Protein AF-A0A3B9AKA8-F1 (afdb_monomer)

Radius of gyration: 24.45 Å; Cα contacts (8 Å, |Δi|>4): 154; chains: 1; bounding box: 54×60×51 Å

Solvent-accessible surface area (backbone atoms only — not comparable to full-atom values): 7231 Å² total; per-residue (Å²): 110,71,69,60,54,52,51,53,52,52,54,57,54,59,64,66,71,74,66,83,79,80,76,74,85,72,77,82,81,56,77,81,67,72,76,80,58,55,98,85,61,75,69,54,50,58,76,38,75,48,79,45,75,40,77,48,79,49,78,45,50,83,53,64,62,84,94,44,72,48,60,65,31,68,76,68,73,65,51,52,35,37,42,35,42,37,40,28,41,36,41,33,39,16,81,32,81,87,43,71,52,72,53,72,51,80,46,76,48,77,50,66,54,62,102,114

Sequence (116 aa):
MKKIFTLLTIASVLTLISFNLSAQGCVAIRPMGGCSGNAGSAILNKGQFQLGANYRYFQSFRHFKSDSEQKERLEKHTEVINDAHSLDLGITYAISQRLNVSANLPLIYYDRSSLY

Mean predicted aligned error: 12.58 Å

Secondary structure (DSSP, 8-state):
-HHHHHHHHHHHHHHHHT------------TT------TT-S-PPTT-EEEEEEEEEEEE---EETTEE-HHHHHTT----EEEEEEEEEEEEEEETTEEEEEEEEEEEEEE----

Foldseek 3Di:
DVVVVVVVVVVVVVVVVPDDPPPPPPPPPPLPPPPCDPVPRVWDAAFDKDKDKDKDKDKDFWDDDVPDTPVVCVVVVNTKIKIKIKMKIKMKHHNHRPDIDMDIDIDMDIDIDHPD

pLDDT: mean 78.17, std 14.45, range [40.44, 92.0]

Structure (mmCIF, N/CA/C/O backbone):
data_AF-A0A3B9AKA8-F1
#
_entry.id   AF-A0A3B9AKA8-F1
#
loop_
_atom_site.group_PDB
_atom_site.id
_atom_site.type_symbol
_atom_site.label_atom_id
_atom_site.label_alt_id
_atom_site.label_comp_id
_atom_site.label_asym_id
_atom_site.label_entity_id
_atom_site.label_seq_id
_atom_site.pdbx_PDB_ins_code
_atom_site.Cartn_x
_atom_site.Cartn_y
_atom_site.Cartn_z
_atom_site.occupancy
_atom_site.B_iso_or_equiv
_atom_site.auth_seq_id
_atom_site.auth_comp_id
_atom_site.auth_asym_id
_atom_site.auth_atom_id
_atom_site.pdbx_PDB_model_num
ATOM 1 N N . MET A 1 1 ? 30.168 44.142 15.836 1.00 61.41 1 MET A N 1
ATOM 2 C CA . MET A 1 1 ? 29.020 43.241 16.105 1.00 61.41 1 MET A CA 1
ATOM 3 C C . MET A 1 1 ? 28.241 42.867 14.841 1.00 61.41 1 MET A C 1
ATOM 5 O O . MET A 1 1 ? 28.189 41.685 14.541 1.00 61.41 1 MET A O 1
ATOM 9 N N . LYS A 1 2 ? 27.735 43.817 14.033 1.00 71.19 2 LYS A N 1
ATOM 10 C CA . LYS A 1 2 ? 26.982 43.508 12.790 1.00 71.19 2 LYS A CA 1
ATOM 11 C C . LYS A 1 2 ? 27.741 42.615 11.786 1.00 71.19 2 LYS A C 1
ATOM 13 O O . LYS A 1 2 ? 27.189 41.623 11.343 1.00 71.19 2 LYS A O 1
ATOM 18 N N . LYS A 1 3 ? 29.028 42.892 11.518 1.00 76.69 3 LYS A N 1
ATOM 19 C CA . LYS A 1 3 ? 29.865 42.099 10.584 1.00 76.69 3 LYS A CA 1
ATOM 20 C C . LYS A 1 3 ? 30.094 40.643 11.024 1.00 76.69 3 LYS A C 1
ATOM 22 O O . LYS A 1 3 ? 30.150 39.759 10.182 1.00 76.69 3 LYS A O 1
ATOM 27 N N . ILE A 1 4 ? 30.190 40.395 12.333 1.00 85.12 4 ILE A N 1
ATOM 28 C CA . ILE A 1 4 ? 30.321 39.039 12.899 1.00 85.12 4 ILE A CA 1
ATOM 29 C C . ILE A 1 4 ? 29.015 38.263 12.720 1.00 85.12 4 ILE A C 1
ATOM 31 O O . ILE A 1 4 ? 29.039 37.098 12.343 1.00 85.12 4 ILE A O 1
ATOM 35 N N . PHE A 1 5 ? 27.875 38.930 12.903 1.00 84.31 5 PHE A N 1
ATOM 36 C CA . PHE A 1 5 ? 26.562 38.332 12.666 1.00 84.31 5 PHE A CA 1
ATOM 37 C C . PHE A 1 5 ? 26.344 38.002 11.179 1.00 84.31 5 PHE A C 1
ATOM 39 O O . PHE A 1 5 ? 25.814 36.943 10.845 1.00 84.31 5 PHE A O 1
ATOM 46 N N . THR A 1 6 ? 26.818 38.867 10.276 1.00 86.56 6 THR A N 1
ATOM 47 C CA . THR A 1 6 ? 26.811 38.610 8.826 1.00 86.56 6 THR A CA 1
ATOM 48 C C . THR A 1 6 ? 27.712 37.427 8.450 1.00 86.56 6 THR A C 1
ATOM 50 O O . THR A 1 6 ? 27.325 36.590 7.646 1.00 86.56 6 THR A O 1
ATOM 53 N N . LEU A 1 7 ? 28.890 37.298 9.065 1.00 87.69 7 LEU A N 1
ATOM 54 C CA . LEU A 1 7 ? 29.783 36.156 8.829 1.00 87.69 7 LEU A CA 1
ATOM 55 C C . LEU A 1 7 ? 29.196 34.833 9.341 1.00 87.69 7 LEU A C 1
ATOM 57 O O . LEU A 1 7 ? 29.264 33.828 8.640 1.00 87.69 7 LEU A O 1
ATOM 61 N N . LEU A 1 8 ? 28.571 34.837 10.521 1.00 88.56 8 LEU A N 1
ATOM 62 C CA . LEU A 1 8 ? 27.918 33.651 11.090 1.00 88.56 8 LEU A CA 1
ATOM 63 C C . LEU A 1 8 ? 26.713 33.192 10.260 1.00 88.56 8 LEU A C 1
ATOM 65 O O . LEU A 1 8 ? 26.503 31.995 10.081 1.00 88.56 8 LEU A O 1
ATOM 69 N N . THR A 1 9 ? 25.940 34.134 9.721 1.00 86.12 9 THR A N 1
ATOM 70 C CA . THR A 1 9 ? 24.804 33.813 8.844 1.00 86.12 9 THR A CA 1
ATOM 71 C C . THR A 1 9 ? 25.265 33.244 7.506 1.00 86.12 9 THR A C 1
ATOM 73 O O . THR A 1 9 ? 24.718 32.237 7.069 1.00 86.12 9 THR A O 1
ATOM 76 N N . ILE A 1 10 ? 26.318 33.800 6.900 1.00 88.62 10 ILE A N 1
ATOM 77 C CA . ILE A 1 10 ? 26.908 33.249 5.671 1.00 88.62 10 ILE A CA 1
ATOM 78 C C . ILE A 1 10 ? 27.455 31.835 5.917 1.00 88.62 10 ILE A C 1
ATOM 80 O O . ILE A 1 10 ? 27.162 30.927 5.143 1.00 88.62 10 ILE A O 1
ATOM 84 N N . ALA A 1 11 ? 28.179 31.614 7.018 1.00 86.50 11 ALA A N 1
ATOM 85 C CA . ALA A 1 11 ? 28.705 30.293 7.365 1.00 86.50 11 ALA A CA 1
ATOM 86 C C . ALA A 1 11 ? 27.591 29.244 7.555 1.00 86.50 11 ALA A C 1
ATOM 88 O O . ALA A 1 11 ? 27.725 28.122 7.077 1.00 86.50 11 ALA A O 1
ATOM 89 N N . SER A 1 12 ? 26.477 29.623 8.190 1.00 84.19 12 SER A N 1
ATOM 90 C CA . SER A 1 12 ? 25.300 28.758 8.361 1.00 84.19 12 SER A CA 1
ATOM 91 C C . SER A 1 12 ? 24.616 28.412 7.030 1.00 84.19 12 SER A C 1
ATOM 93 O O . SER A 1 12 ? 24.170 27.289 6.823 1.00 84.19 12 SER A O 1
ATOM 95 N N . VAL A 1 13 ? 24.5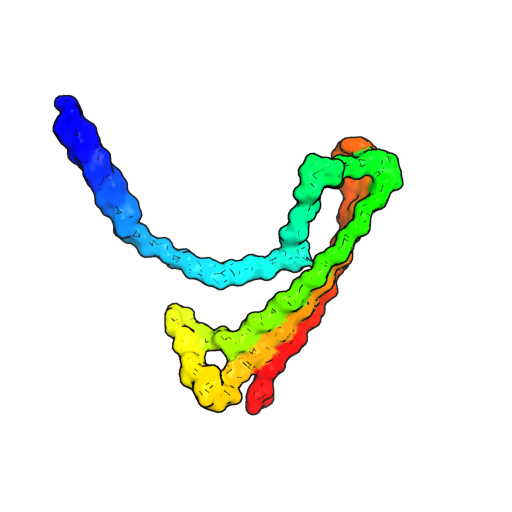64 29.351 6.082 1.00 85.44 13 VAL A N 1
ATOM 96 C CA . VAL A 1 13 ? 23.994 29.084 4.751 1.00 85.44 13 VAL A CA 1
ATOM 97 C C . VAL A 1 13 ? 24.893 28.144 3.945 1.00 85.44 13 VAL A C 1
ATOM 99 O O . VAL A 1 13 ? 24.386 27.235 3.292 1.00 85.44 13 VAL A O 1
ATOM 102 N N . LEU A 1 14 ? 26.220 28.302 4.018 1.00 83.56 14 LEU A N 1
ATOM 103 C CA . LEU A 1 14 ? 27.149 27.427 3.295 1.00 83.56 14 LEU A CA 1
ATOM 104 C C . LEU A 1 14 ? 27.114 25.971 3.781 1.00 83.56 14 LEU A C 1
ATOM 106 O O . LEU A 1 14 ? 27.294 25.066 2.968 1.00 83.56 14 LEU A O 1
ATOM 110 N N . THR A 1 15 ? 26.867 25.717 5.068 1.00 80.12 15 THR A N 1
ATOM 111 C CA . THR A 1 15 ? 26.768 24.339 5.575 1.00 80.12 15 THR A CA 1
ATOM 112 C C . THR A 1 15 ? 25.502 23.633 5.096 1.00 80.12 15 THR A C 1
ATOM 114 O O . THR A 1 15 ? 25.537 22.426 4.878 1.00 80.12 15 THR A O 1
ATOM 117 N N . LEU A 1 16 ? 24.408 24.364 4.857 1.00 77.50 16 LEU A N 1
ATOM 118 C CA . LEU A 1 16 ? 23.142 23.800 4.375 1.00 77.50 16 LEU A CA 1
ATOM 119 C C . LEU A 1 16 ? 23.173 23.385 2.892 1.00 77.50 16 LEU A C 1
ATOM 121 O O . LEU A 1 16 ? 22.390 22.528 2.491 1.00 77.50 16 LEU A O 1
ATOM 125 N N . ILE A 1 17 ? 24.077 23.944 2.083 1.00 76.94 17 ILE A N 1
ATOM 126 C CA . ILE A 1 17 ? 24.156 23.675 0.632 1.00 76.94 17 ILE A CA 1
ATOM 127 C C . ILE A 1 17 ? 24.841 22.327 0.322 1.00 76.94 17 ILE A C 1
ATOM 129 O O . ILE A 1 17 ? 24.643 21.764 -0.751 1.00 76.94 17 ILE A O 1
ATOM 133 N N . SER A 1 18 ? 25.607 21.770 1.263 1.00 68.62 18 SER A N 1
ATOM 134 C CA . SER A 1 18 ? 26.443 20.578 1.031 1.00 68.62 18 SER A CA 1
ATOM 135 C C . SER A 1 18 ? 25.750 19.237 1.305 1.00 68.62 18 SER A C 1
ATOM 137 O O . SER A 1 18 ? 26.386 18.185 1.222 1.00 68.62 18 SER A O 1
ATOM 139 N N . PHE A 1 19 ? 24.461 19.232 1.647 1.00 70.19 19 PHE A N 1
ATOM 140 C CA . PHE A 1 19 ? 23.747 17.991 1.936 1.00 70.19 19 PHE A CA 1
ATOM 141 C C . PHE A 1 19 ? 23.215 17.346 0.653 1.00 70.19 19 PHE A C 1
ATOM 143 O O . PHE A 1 19 ? 22.279 17.837 0.027 1.00 70.19 19 PHE A O 1
ATOM 150 N N . ASN A 1 20 ? 23.776 16.188 0.296 1.00 66.31 20 ASN A N 1
ATOM 151 C CA . ASN A 1 20 ? 23.174 15.296 -0.690 1.00 66.31 20 ASN A CA 1
ATOM 152 C C . ASN A 1 20 ? 21.974 14.591 -0.046 1.00 66.31 20 ASN A C 1
ATOM 154 O O . ASN A 1 20 ? 22.119 13.595 0.665 1.00 66.31 20 ASN A O 1
ATOM 158 N N . LEU A 1 21 ? 20.777 15.130 -0.272 1.00 64.12 21 LEU A N 1
ATOM 159 C CA . LEU A 1 21 ? 19.526 14.485 0.113 1.00 64.12 21 LEU A CA 1
ATOM 160 C C . LEU A 1 21 ? 19.296 13.272 -0.796 1.00 64.12 21 LEU A C 1
ATOM 162 O O . LEU A 1 21 ? 18.831 13.405 -1.924 1.00 64.12 21 LEU A O 1
ATOM 166 N N . SER A 1 22 ? 19.614 12.076 -0.300 1.00 66.62 22 SER A N 1
ATOM 167 C CA . SER A 1 22 ? 19.170 10.826 -0.923 1.00 66.62 22 SER A CA 1
ATOM 168 C C . SER A 1 22 ? 17.675 10.663 -0.665 1.00 66.62 22 SER A C 1
ATOM 170 O O . SER A 1 22 ? 17.261 10.122 0.361 1.00 66.62 22 SER A O 1
ATOM 172 N N . ALA A 1 23 ? 16.847 11.178 -1.572 1.00 58.19 23 ALA A N 1
ATOM 173 C CA . ALA A 1 23 ? 15.431 10.855 -1.576 1.00 58.19 23 ALA A CA 1
ATOM 174 C C . ALA A 1 23 ? 15.291 9.383 -1.982 1.00 58.19 23 ALA A C 1
ATOM 176 O O . ALA A 1 23 ? 15.339 9.038 -3.158 1.00 58.19 23 ALA A O 1
ATOM 177 N N . GLN A 1 24 ? 15.143 8.502 -0.993 1.00 54.09 24 GLN A N 1
ATOM 178 C CA . GLN A 1 24 ? 14.644 7.155 -1.238 1.00 54.09 24 GLN A CA 1
ATOM 179 C C . GLN A 1 24 ? 13.260 7.328 -1.869 1.00 54.09 24 GLN A C 1
ATOM 181 O O . GLN A 1 24 ? 12.372 7.923 -1.252 1.00 54.09 24 GLN A O 1
ATOM 186 N N . GLY A 1 25 ? 13.092 6.865 -3.107 1.00 54.69 25 GLY A N 1
ATOM 187 C CA . GLY A 1 25 ? 11.824 6.866 -3.835 1.00 54.69 25 GLY A CA 1
ATOM 188 C C . GLY A 1 25 ? 10.827 5.888 -3.218 1.00 54.69 25 GLY A C 1
ATOM 189 O O . GLY A 1 25 ? 10.371 4.960 -3.880 1.00 54.69 25 GLY A O 1
ATOM 190 N N . CYS A 1 26 ? 10.515 6.056 -1.933 1.00 57.03 26 CYS A N 1
ATOM 191 C CA . CYS A 1 26 ? 9.506 5.290 -1.232 1.00 57.03 26 CYS A CA 1
ATOM 192 C C . CYS A 1 26 ? 8.167 5.548 -1.918 1.00 57.03 26 CYS A C 1
ATOM 194 O O . CYS A 1 26 ? 7.530 6.582 -1.705 1.00 57.03 26 CYS A O 1
ATOM 196 N N . VAL A 1 27 ? 7.711 4.593 -2.723 1.00 57.09 27 VAL A N 1
ATOM 197 C CA . VAL A 1 27 ? 6.312 4.554 -3.127 1.00 57.09 27 VAL A CA 1
ATOM 198 C C . VAL A 1 27 ? 5.528 4.240 -1.860 1.00 57.09 27 VAL A C 1
ATOM 200 O O . VAL A 1 27 ? 5.581 3.129 -1.338 1.00 57.09 27 VAL A O 1
ATOM 203 N N . ALA A 1 28 ? 4.846 5.242 -1.309 1.00 51.81 28 ALA A N 1
ATOM 204 C CA . ALA A 1 28 ? 4.020 5.080 -0.123 1.00 51.81 28 ALA A CA 1
ATOM 205 C C . ALA A 1 28 ? 2.774 4.239 -0.458 1.00 51.81 28 ALA A C 1
ATOM 207 O O . ALA A 1 28 ? 1.662 4.753 -0.613 1.00 51.81 28 ALA A O 1
ATOM 208 N N . ILE A 1 29 ? 2.943 2.921 -0.551 1.00 52.91 29 ILE A N 1
ATOM 209 C CA . ILE A 1 29 ? 1.837 1.975 -0.643 1.00 52.91 29 ILE A CA 1
ATOM 210 C C . ILE A 1 29 ? 1.335 1.745 0.782 1.00 52.91 29 ILE A C 1
ATOM 212 O O . ILE A 1 29 ? 1.701 0.785 1.446 1.00 52.91 29 ILE A O 1
ATOM 216 N N . ARG A 1 30 ? 0.546 2.691 1.298 1.00 53.59 30 ARG A N 1
ATOM 217 C CA . ARG A 1 30 ? -0.244 2.489 2.517 1.00 53.59 30 ARG A CA 1
ATOM 218 C C . ARG A 1 30 ? -1.598 1.918 2.083 1.00 53.59 30 ARG A C 1
ATOM 220 O O . ARG A 1 30 ? -2.364 2.687 1.498 1.00 53.59 30 ARG A O 1
ATOM 227 N N . PRO A 1 31 ? -1.895 0.625 2.330 1.00 50.09 31 PRO A N 1
ATOM 228 C CA . PRO A 1 31 ? -3.173 0.014 1.944 1.00 50.09 31 PRO A CA 1
ATOM 229 C C . PRO A 1 31 ? -4.362 0.736 2.587 1.00 50.09 31 PRO A C 1
ATOM 231 O O . PRO A 1 31 ? -5.409 0.891 1.974 1.00 50.09 31 PRO A O 1
ATOM 234 N N . MET A 1 32 ? -4.144 1.303 3.776 1.00 54.38 32 MET A N 1
ATOM 235 C CA . MET A 1 32 ? -5.131 2.086 4.506 1.00 54.38 32 MET A CA 1
ATOM 236 C C . MET A 1 32 ? -4.566 3.468 4.853 1.00 54.38 32 MET A C 1
ATOM 238 O O . MET A 1 32 ? -4.206 3.774 5.986 1.00 54.38 32 MET A O 1
ATOM 242 N N . GLY A 1 33 ? -4.400 4.298 3.823 1.00 50.03 33 GLY A N 1
ATOM 243 C CA . GLY A 1 33 ? -4.079 5.725 3.949 1.00 50.03 33 GLY A CA 1
ATOM 244 C C . GLY A 1 33 ? -5.269 6.638 3.647 1.00 50.03 33 GLY A C 1
ATOM 245 O O . GLY A 1 33 ? -5.068 7.821 3.390 1.00 50.03 33 GLY A O 1
ATOM 246 N N . GLY A 1 34 ? -6.488 6.092 3.596 1.00 45.09 34 GLY A N 1
ATOM 247 C CA . GLY A 1 34 ? -7.690 6.897 3.421 1.00 45.09 34 GLY A CA 1
ATOM 248 C C . GLY A 1 34 ? -7.833 7.846 4.603 1.00 45.09 34 GLY A C 1
ATOM 249 O O . GLY A 1 34 ? -7.785 7.405 5.749 1.00 45.09 34 GLY A O 1
ATOM 250 N N . CYS A 1 35 ? -7.986 9.142 4.332 1.00 45.12 35 CYS A N 1
ATOM 251 C CA . CYS A 1 35 ? -8.339 10.124 5.345 1.00 45.12 35 CYS A CA 1
ATOM 252 C C . CYS A 1 35 ? -9.575 9.627 6.105 1.00 45.12 35 CYS A C 1
ATOM 254 O O . CYS A 1 35 ? -10.696 9.746 5.616 1.00 45.12 35 CYS A O 1
ATOM 256 N N . SER A 1 36 ? -9.402 9.129 7.328 1.00 47.22 36 SER A N 1
ATOM 257 C CA . SER A 1 36 ? -10.486 8.925 8.296 1.00 47.22 36 SER A CA 1
ATOM 258 C C . SER A 1 36 ? -10.966 10.275 8.852 1.00 47.22 36 SER A C 1
ATOM 260 O O . SER A 1 36 ? -11.151 10.448 10.053 1.00 47.22 36 SER A O 1
ATOM 262 N N . GLY A 1 37 ? -11.061 11.278 7.985 1.00 44.53 37 GLY A N 1
ATOM 263 C CA . GLY A 1 37 ? -11.035 12.681 8.349 1.00 44.53 37 GLY A CA 1
ATOM 264 C C . GLY A 1 37 ? -11.801 13.506 7.340 1.00 44.53 37 GLY A C 1
ATOM 265 O O . GLY A 1 37 ? -11.260 14.444 6.769 1.00 44.53 37 GLY A O 1
ATOM 266 N N . ASN A 1 38 ? -13.084 13.195 7.158 1.00 40.44 38 ASN A N 1
ATOM 267 C CA . ASN A 1 38 ? -13.991 14.320 7.020 1.00 40.44 38 ASN A CA 1
ATOM 268 C C . ASN A 1 38 ? -13.947 15.036 8.379 1.00 40.44 38 ASN A C 1
ATOM 270 O O . ASN A 1 38 ? -14.121 14.389 9.414 1.00 40.44 38 ASN A O 1
ATOM 274 N N . ALA A 1 39 ? -13.676 16.340 8.397 1.00 43.12 39 ALA A N 1
ATOM 275 C CA . ALA A 1 39 ? -13.476 17.128 9.620 1.00 43.12 39 ALA A CA 1
ATOM 276 C C . ALA A 1 39 ? -14.693 17.141 10.582 1.00 43.12 39 ALA A C 1
ATOM 278 O O . ALA A 1 39 ? -14.606 17.707 11.666 1.00 43.12 39 ALA A O 1
ATOM 279 N N . GLY A 1 40 ? -15.807 16.489 10.215 1.00 44.69 40 GLY A N 1
ATOM 280 C CA . GLY A 1 40 ? -16.982 16.248 11.061 1.00 44.69 40 GLY A CA 1
ATOM 281 C C . GLY A 1 40 ? -17.282 14.775 11.399 1.00 44.69 40 GLY A C 1
ATOM 282 O O . GLY A 1 40 ? -18.297 14.517 12.031 1.00 44.69 40 GLY A O 1
ATOM 283 N N . SER A 1 41 ? -16.452 13.804 10.992 1.00 49.47 41 SER A N 1
ATOM 284 C CA . SER A 1 41 ? -16.732 12.355 11.131 1.00 49.47 41 SER A CA 1
ATOM 285 C C . SER A 1 41 ? -15.820 11.620 12.122 1.00 49.47 41 SER A C 1
ATOM 287 O O . SER A 1 41 ? -15.973 10.420 12.317 1.00 49.47 41 SER A O 1
ATOM 289 N N . ALA A 1 42 ? -14.868 12.311 12.754 1.00 55.16 42 ALA A N 1
ATOM 290 C CA . ALA A 1 42 ? -13.847 11.681 13.599 1.00 55.16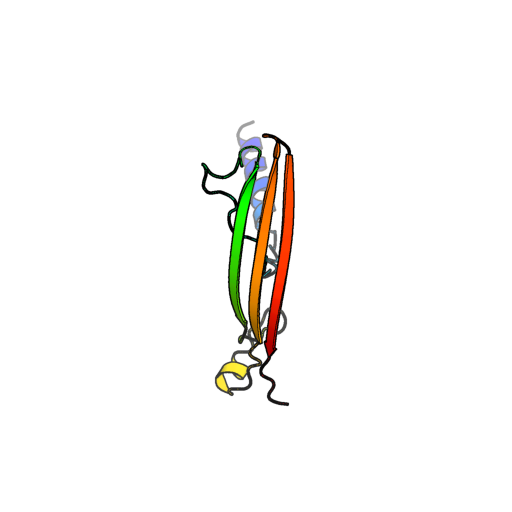 42 ALA A CA 1
ATOM 291 C C . ALA A 1 42 ? -14.357 11.199 14.974 1.00 55.16 42 ALA A C 1
ATOM 293 O O . ALA A 1 42 ? -13.605 10.573 15.720 1.00 55.16 42 ALA A O 1
ATOM 294 N N . ILE A 1 43 ? -15.616 11.475 15.324 1.00 65.06 43 ILE A N 1
ATOM 295 C CA . ILE A 1 43 ? -16.211 11.050 16.593 1.00 65.06 43 ILE A CA 1
ATOM 296 C C . ILE A 1 43 ? -17.492 10.280 16.286 1.00 65.06 43 ILE A C 1
ATOM 298 O O . ILE A 1 43 ? -18.541 10.865 16.024 1.00 65.06 43 ILE A O 1
ATOM 302 N N . LEU A 1 44 ? -17.394 8.952 16.311 1.00 75.38 44 LEU A N 1
ATOM 303 C CA . LEU A 1 44 ? -18.570 8.095 16.366 1.00 75.38 44 LEU A CA 1
ATOM 304 C C . LEU A 1 44 ? -19.263 8.272 17.721 1.00 75.38 44 LEU A C 1
ATOM 306 O O . LEU A 1 44 ? -18.623 8.210 18.772 1.00 75.38 44 LEU A O 1
ATOM 310 N N . ASN A 1 45 ? -20.585 8.427 17.706 1.00 84.75 45 ASN A N 1
ATOM 311 C CA . ASN A 1 45 ? -21.378 8.354 18.927 1.00 84.75 45 ASN A CA 1
ATOM 312 C C . ASN A 1 45 ? -21.467 6.909 19.422 1.00 84.75 45 ASN A C 1
ATOM 314 O O . ASN A 1 45 ? -21.426 5.965 18.634 1.00 84.75 45 ASN A O 1
ATOM 318 N N . LYS A 1 46 ? -21.673 6.734 20.733 1.00 90.25 46 LYS A N 1
ATOM 319 C CA . LYS A 1 46 ? -21.890 5.413 21.344 1.00 90.25 46 LYS A CA 1
ATOM 320 C C . LYS A 1 46 ? -22.949 4.614 20.566 1.00 90.25 46 LYS A C 1
ATOM 322 O O . LYS A 1 46 ? -24.062 5.095 20.373 1.00 90.25 46 LYS A O 1
ATOM 327 N N . GLY A 1 47 ? -22.611 3.384 20.188 1.00 88.62 47 GLY A N 1
ATOM 328 C CA . GLY A 1 47 ? -23.486 2.468 19.456 1.00 88.62 47 GLY A CA 1
ATOM 329 C C . GLY A 1 47 ? -23.457 2.629 17.934 1.00 88.62 47 GLY A C 1
ATOM 330 O O . GLY A 1 47 ? -24.114 1.857 17.242 1.00 88.62 47 GLY A O 1
ATOM 331 N N . GLN A 1 48 ? -22.709 3.596 17.395 1.00 89.50 48 GLN A N 1
ATOM 332 C CA . GLN A 1 48 ? -22.574 3.760 15.950 1.00 89.50 48 GLN A CA 1
ATOM 333 C C . GLN A 1 48 ? -21.526 2.811 15.366 1.00 89.50 48 GLN A C 1
ATOM 335 O O . GLN A 1 48 ? -20.491 2.527 15.979 1.00 89.50 48 GLN A O 1
ATOM 340 N N . PHE A 1 49 ? -21.808 2.372 14.142 1.00 87.50 49 PHE A N 1
ATOM 341 C CA . PHE A 1 49 ? -20.872 1.666 13.284 1.00 87.50 49 PHE A CA 1
ATOM 342 C C . PHE A 1 49 ? -20.390 2.594 12.174 1.00 87.50 49 PHE A C 1
ATOM 344 O O . PHE A 1 49 ? -21.170 3.354 11.601 1.00 87.50 49 PHE A 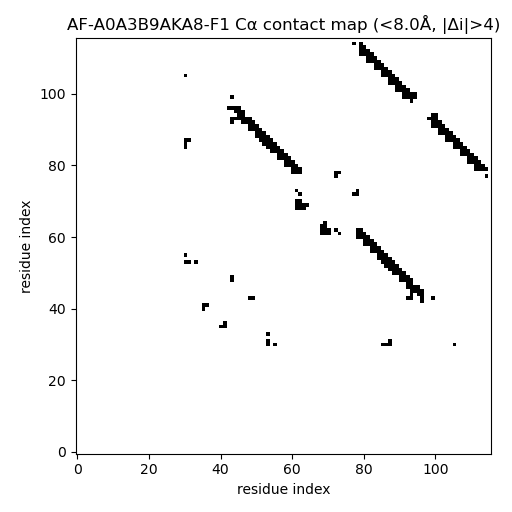O 1
ATOM 351 N N . GLN A 1 50 ? -19.111 2.483 11.840 1.00 84.62 50 GLN A N 1
ATOM 352 C CA . GLN A 1 50 ? -18.518 3.064 10.646 1.00 84.62 50 GLN A CA 1
ATOM 353 C C . GLN A 1 50 ? -17.895 1.938 9.837 1.00 84.62 50 GLN A C 1
ATOM 355 O O . GLN A 1 50 ? -17.078 1.172 10.345 1.00 84.62 50 GLN A O 1
ATOM 360 N N . LEU A 1 51 ? -18.297 1.858 8.575 1.00 85.94 51 LEU A N 1
ATOM 361 C CA . LEU A 1 51 ? -17.751 0.935 7.594 1.00 85.94 51 LEU A CA 1
ATOM 362 C C . LEU A 1 51 ? -16.929 1.740 6.594 1.00 85.94 51 LEU A C 1
ATOM 364 O O . LEU A 1 51 ? -17.333 2.829 6.183 1.00 85.94 51 LEU A O 1
ATOM 368 N N . GLY A 1 52 ? -15.773 1.212 6.221 1.00 81.75 52 GLY A N 1
ATOM 369 C CA . GLY A 1 52 ? -14.887 1.788 5.225 1.00 81.75 52 GLY A CA 1
ATOM 370 C C . GLY A 1 52 ? -14.433 0.713 4.254 1.00 81.75 52 GLY A C 1
ATOM 371 O O . GLY A 1 52 ? -14.161 -0.414 4.651 1.00 81.75 52 GLY A O 1
ATOM 372 N N . ALA A 1 53 ? -14.345 1.072 2.981 1.00 83.25 53 ALA A N 1
ATOM 373 C CA . ALA A 1 53 ? -13.691 0.260 1.972 1.00 83.25 53 ALA A CA 1
ATOM 374 C C . ALA A 1 53 ? -12.727 1.156 1.197 1.00 83.25 53 ALA A C 1
ATOM 376 O O . ALA A 1 53 ? -13.097 2.257 0.780 1.00 83.25 53 ALA A O 1
ATOM 377 N N . ASN A 1 54 ? -11.490 0.708 1.015 1.00 81.25 54 ASN A N 1
ATOM 378 C CA . ASN A 1 54 ? -10.499 1.392 0.200 1.00 81.25 54 ASN A CA 1
ATOM 379 C C . ASN A 1 54 ? -9.993 0.444 -0.875 1.00 81.25 54 ASN A C 1
ATOM 381 O O . ASN A 1 54 ? -9.418 -0.589 -0.560 1.00 81.25 54 ASN A O 1
ATOM 385 N N . TYR A 1 55 ? -10.191 0.801 -2.137 1.00 86.44 55 TYR A N 1
ATOM 386 C CA . TYR A 1 55 ? -9.608 0.074 -3.253 1.00 86.44 55 TYR A CA 1
ATOM 387 C C . TYR A 1 55 ? -8.490 0.902 -3.878 1.00 86.44 55 TYR A C 1
ATOM 389 O O . TYR A 1 55 ? -8.657 2.095 -4.145 1.00 86.44 55 TYR A O 1
ATOM 397 N N . ARG A 1 56 ? -7.355 0.258 -4.136 1.00 83.81 56 ARG A N 1
ATOM 398 C CA . ARG A 1 56 ? -6.198 0.853 -4.795 1.00 83.81 56 ARG A CA 1
ATOM 399 C C . ARG A 1 56 ? -5.639 -0.112 -5.830 1.00 83.81 56 ARG A C 1
ATOM 401 O O . ARG A 1 56 ? -5.418 -1.285 -5.548 1.00 83.81 56 ARG A O 1
ATOM 408 N N . TYR A 1 57 ? -5.378 0.441 -7.006 1.00 88.75 57 TYR A N 1
ATOM 409 C CA . TYR A 1 57 ? -4.644 -0.197 -8.086 1.00 88.75 57 TYR A CA 1
ATOM 410 C C . TYR A 1 57 ? -3.278 0.480 -8.219 1.00 88.75 57 TYR A C 1
ATOM 412 O O . TYR A 1 57 ? -3.184 1.710 -8.172 1.00 88.75 57 TYR A O 1
ATOM 420 N N . PHE A 1 58 ? -2.223 -0.317 -8.340 1.00 87.19 58 PHE A N 1
ATOM 421 C CA . PHE A 1 58 ? -0.860 0.146 -8.545 1.00 87.19 58 PHE A CA 1
ATOM 422 C C . PHE A 1 58 ? -0.195 -0.696 -9.629 1.00 87.19 58 PHE A C 1
ATOM 424 O O . PHE A 1 58 ? -0.121 -1.912 -9.505 1.00 87.19 58 PHE A O 1
ATOM 431 N N . GLN A 1 59 ? 0.326 -0.032 -10.655 1.00 89.19 59 GLN A N 1
ATOM 432 C CA . GLN A 1 59 ? 1.058 -0.663 -11.745 1.00 89.19 59 GLN A CA 1
ATOM 433 C C . GLN A 1 59 ? 2.488 -0.128 -11.772 1.00 89.19 59 GLN A C 1
ATOM 435 O O . GLN A 1 59 ? 2.710 1.086 -11.775 1.00 89.19 59 GLN A O 1
ATOM 440 N N . SER A 1 60 ? 3.462 -1.033 -11.839 1.00 86.75 60 SER A N 1
ATOM 441 C CA . SER A 1 60 ? 4.874 -0.701 -12.022 1.00 86.75 60 SER A CA 1
ATOM 442 C C . SER A 1 60 ? 5.428 -1.426 -13.241 1.00 86.75 60 SER A C 1
ATOM 444 O O . SER A 1 60 ? 5.527 -2.645 -13.234 1.00 86.75 60 SER A O 1
ATOM 446 N N . PHE A 1 61 ? 5.803 -0.677 -14.278 1.00 87.12 61 PHE A N 1
ATOM 447 C CA . PHE A 1 61 ? 6.389 -1.217 -15.516 1.00 87.12 61 PHE A CA 1
ATOM 448 C C . PHE A 1 61 ? 7.820 -0.722 -15.768 1.00 87.12 61 PHE A C 1
ATOM 450 O O . PHE A 1 61 ? 8.577 -1.317 -16.532 1.00 87.12 61 PHE A O 1
ATOM 457 N N . ARG A 1 62 ? 8.217 0.387 -15.133 1.00 87.19 62 ARG A N 1
ATOM 458 C CA . ARG A 1 62 ? 9.548 0.974 -15.312 1.00 87.19 62 ARG A CA 1
ATOM 459 C C . ARG A 1 62 ? 10.554 0.248 -14.438 1.00 87.19 62 ARG A C 1
ATOM 461 O O . ARG A 1 62 ? 10.355 0.108 -13.233 1.00 87.19 62 ARG A O 1
ATOM 468 N N . HIS A 1 63 ? 11.653 -0.177 -15.047 1.00 84.62 63 HIS A N 1
ATOM 469 C CA . HIS A 1 63 ? 12.724 -0.866 -14.346 1.00 84.62 63 HIS A CA 1
ATOM 470 C C . HIS A 1 63 ? 13.885 0.092 -14.076 1.00 84.62 63 HIS A C 1
ATOM 472 O O . HIS A 1 63 ? 14.422 0.700 -15.001 1.00 84.62 63 HIS A O 1
ATOM 478 N N . PHE A 1 64 ? 14.296 0.197 -12.816 1.00 84.06 64 PHE A N 1
ATOM 479 C CA . PHE A 1 64 ? 15.440 1.000 -12.394 1.00 84.06 64 PHE A CA 1
ATOM 480 C C . PHE A 1 64 ? 16.524 0.079 -11.839 1.00 84.06 64 PHE A C 1
ATOM 482 O O . PHE A 1 64 ? 16.242 -0.795 -11.020 1.00 84.06 64 PHE A O 1
ATOM 489 N N . LYS A 1 65 ? 17.769 0.269 -12.286 1.00 82.12 65 LYS A N 1
ATOM 490 C CA . LYS A 1 65 ? 18.950 -0.374 -11.703 1.00 82.12 65 LYS A CA 1
ATOM 491 C C . LYS A 1 65 ? 19.749 0.702 -10.982 1.00 82.12 65 LYS A C 1
ATOM 493 O O . LYS A 1 65 ? 20.402 1.521 -11.627 1.00 82.12 65 LYS A O 1
ATOM 498 N N . SER A 1 66 ? 19.664 0.696 -9.654 1.00 81.94 66 SER A N 1
ATOM 499 C CA . SER A 1 66 ? 20.100 1.826 -8.825 1.00 81.94 66 SER A CA 1
ATOM 500 C C . SER A 1 66 ? 19.404 3.113 -9.294 1.00 81.94 66 SER A C 1
ATOM 502 O O . SER A 1 66 ? 18.180 3.127 -9.400 1.00 81.94 66 SER A O 1
ATOM 504 N N . ASP A 1 67 ? 20.162 4.147 -9.655 1.00 81.19 67 ASP A N 1
ATOM 505 C CA . ASP A 1 67 ? 19.623 5.460 -10.026 1.00 81.19 67 ASP A CA 1
ATOM 506 C C . ASP A 1 67 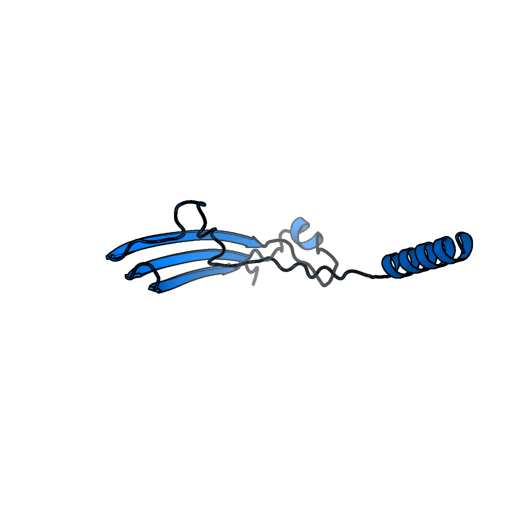? 19.336 5.593 -11.534 1.00 81.19 67 ASP A C 1
ATOM 508 O O . ASP A 1 67 ? 18.903 6.645 -12.004 1.00 81.19 67 ASP A O 1
ATOM 512 N N . SER A 1 68 ? 19.591 4.538 -12.319 1.00 83.75 68 SER A N 1
ATOM 513 C CA . SER A 1 68 ? 19.439 4.556 -13.776 1.00 83.75 68 SER A CA 1
ATOM 514 C C . SER A 1 68 ? 18.185 3.805 -14.227 1.00 83.75 68 SER A C 1
ATOM 516 O O . SER A 1 68 ? 18.031 2.604 -13.983 1.00 83.75 68 SER A O 1
ATOM 518 N N . GLU A 1 69 ? 17.294 4.516 -14.920 1.00 85.06 69 GLU A N 1
ATOM 519 C CA . GLU A 1 69 ? 16.140 3.931 -15.611 1.00 85.06 69 GLU A CA 1
ATOM 520 C C . GLU A 1 69 ? 16.605 3.107 -16.821 1.00 85.06 69 GLU A C 1
ATOM 522 O O . GLU A 1 69 ? 17.274 3.621 -17.722 1.00 85.06 69 GLU A O 1
ATOM 527 N N . GLN A 1 70 ? 16.206 1.836 -16.891 1.00 85.88 70 GLN A N 1
ATOM 528 C CA . GLN A 1 70 ? 16.469 0.970 -18.042 1.00 85.88 70 GLN A CA 1
ATOM 529 C C . GLN A 1 70 ? 15.444 1.213 -19.155 1.00 85.88 70 GLN A C 1
ATOM 531 O O . GLN A 1 70 ? 14.557 0.392 -19.395 1.00 85.88 70 GLN A O 1
ATOM 536 N N . LYS A 1 71 ? 15.582 2.340 -19.857 1.00 88.88 71 LYS A N 1
ATOM 537 C CA . LYS A 1 71 ? 14.701 2.713 -20.980 1.00 88.88 71 LYS A CA 1
ATOM 538 C C . LYS A 1 71 ? 14.671 1.666 -22.094 1.00 88.88 71 LYS A C 1
ATOM 540 O O . LYS A 1 71 ? 13.619 1.428 -22.675 1.00 88.88 71 LYS A O 1
ATOM 545 N N . GLU A 1 72 ? 15.790 0.972 -22.307 1.00 87.62 72 GLU A N 1
ATOM 546 C CA . GLU A 1 72 ? 15.912 -0.123 -23.276 1.00 87.62 72 GLU A CA 1
ATOM 547 C C . GLU A 1 72 ? 14.831 -1.200 -23.091 1.00 87.62 72 GLU A C 1
ATOM 549 O O . GLU A 1 72 ? 14.346 -1.751 -24.077 1.00 87.62 72 GLU A O 1
ATOM 554 N N . ARG A 1 73 ? 14.409 -1.498 -21.850 1.00 84.19 73 ARG A N 1
ATOM 555 C CA . ARG A 1 73 ? 13.369 -2.513 -21.623 1.00 84.19 73 ARG A CA 1
ATOM 556 C C . ARG A 1 73 ? 12.028 -2.097 -22.210 1.00 84.19 73 ARG A C 1
ATOM 558 O O . ARG A 1 73 ? 11.346 -2.957 -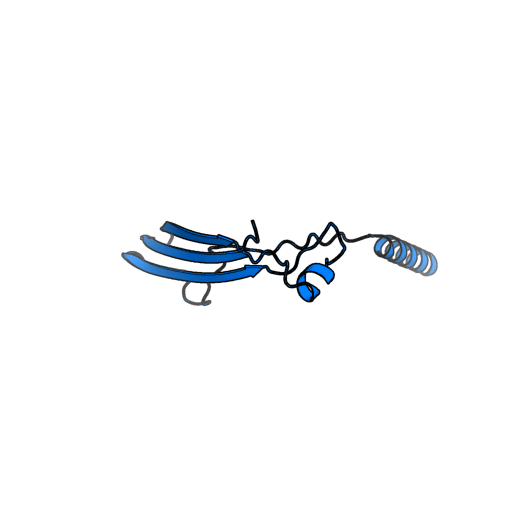22.748 1.00 84.19 73 ARG A O 1
ATOM 565 N N . LEU A 1 74 ? 11.706 -0.805 -22.138 1.00 85.00 74 LEU A N 1
ATOM 566 C CA . LEU A 1 74 ? 10.485 -0.233 -22.701 1.00 85.00 74 LEU A CA 1
ATOM 567 C C . LEU A 1 74 ? 10.541 -0.199 -24.235 1.00 85.00 74 LEU A C 1
ATOM 569 O O . LEU A 1 74 ? 9.546 -0.476 -24.890 1.00 85.00 74 LEU A O 1
ATOM 573 N N . GLU A 1 75 ? 11.708 0.102 -24.810 1.00 88.50 75 GLU A N 1
ATOM 574 C CA . GLU A 1 75 ? 11.908 0.113 -26.268 1.00 88.50 75 GLU A CA 1
ATOM 575 C C . GLU A 1 75 ? 11.867 -1.295 -26.875 1.00 88.50 75 GLU A C 1
ATOM 577 O O . GLU A 1 75 ? 11.364 -1.488 -27.979 1.00 88.50 75 GLU A O 1
ATOM 582 N N . LYS A 1 76 ? 12.398 -2.290 -26.155 1.00 87.38 76 LYS A N 1
ATOM 583 C CA . LYS A 1 76 ? 12.446 -3.691 -26.597 1.00 87.38 76 LYS A CA 1
ATOM 584 C C . LYS A 1 76 ? 11.226 -4.515 -26.175 1.00 87.38 76 LYS A C 1
ATOM 586 O O . LYS A 1 76 ? 11.219 -5.713 -26.441 1.00 87.38 76 LYS A O 1
ATOM 591 N N . HIS A 1 77 ? 10.236 -3.914 -25.513 1.00 85.56 77 HIS A N 1
ATOM 592 C CA . HIS A 1 77 ? 9.063 -4.606 -24.965 1.00 85.56 77 HIS A CA 1
ATOM 593 C C . HIS A 1 77 ? 9.417 -5.803 -24.060 1.00 85.56 77 HIS A C 1
ATOM 595 O O . HIS A 1 77 ? 8.833 -6.882 -24.149 1.00 85.56 77 HIS A O 1
ATOM 601 N N . THR A 1 78 ? 10.440 -5.629 -23.217 1.00 85.81 78 THR A N 1
ATOM 602 C CA . THR A 1 78 ? 10.920 -6.641 -22.255 1.00 85.81 78 THR A CA 1
ATOM 603 C C . THR A 1 78 ? 10.722 -6.221 -20.799 1.00 85.81 78 THR A C 1
ATOM 605 O O . THR A 1 78 ? 11.396 -6.727 -19.885 1.00 85.81 78 THR A O 1
ATOM 608 N N . GLU A 1 79 ? 9.842 -5.249 -20.569 1.00 84.44 79 GLU A N 1
ATOM 609 C CA . GLU A 1 79 ? 9.437 -4.805 -19.248 1.00 84.44 79 GLU A CA 1
ATOM 610 C C . GLU A 1 79 ? 8.754 -5.920 -18.452 1.00 84.44 79 GLU A C 1
ATOM 612 O O . GLU A 1 79 ? 8.021 -6.759 -18.968 1.00 84.44 79 GLU A O 1
ATOM 617 N N . VAL A 1 80 ? 9.020 -5.905 -17.152 1.00 86.38 80 VAL A N 1
ATOM 618 C CA . VAL A 1 80 ? 8.306 -6.710 -16.167 1.00 86.38 80 VAL A CA 1
ATOM 619 C C . VAL A 1 80 ? 7.271 -5.777 -15.563 1.00 86.38 80 VAL A C 1
ATOM 621 O O . VAL A 1 80 ? 7.634 -4.843 -14.846 1.00 86.38 80 VAL A O 1
ATOM 624 N N . ILE A 1 81 ? 6.006 -6.007 -15.889 1.00 88.94 81 ILE A N 1
ATOM 625 C CA . ILE A 1 81 ? 4.875 -5.236 -15.386 1.00 88.94 81 ILE A CA 1
ATOM 626 C C . ILE A 1 81 ? 4.405 -5.916 -14.110 1.00 88.94 81 ILE A C 1
ATOM 628 O O . ILE A 1 81 ? 4.146 -7.112 -14.099 1.00 88.94 81 ILE A O 1
ATOM 632 N N . ASN A 1 82 ? 4.325 -5.164 -13.023 1.00 89.31 82 ASN A N 1
ATOM 633 C CA . ASN A 1 82 ? 3.768 -5.628 -11.767 1.00 89.31 82 ASN A CA 1
ATOM 634 C C . ASN A 1 82 ? 2.481 -4.863 -11.484 1.00 89.31 82 ASN A C 1
ATOM 636 O O . ASN A 1 82 ? 2.529 -3.671 -11.168 1.00 89.31 82 ASN A O 1
ATOM 640 N N . ASP A 1 83 ? 1.367 -5.569 -11.562 1.00 91.69 83 ASP A N 1
ATOM 641 C CA . ASP A 1 83 ? 0.044 -5.092 -11.212 1.00 91.69 83 ASP A CA 1
ATOM 642 C C . ASP A 1 83 ? -0.283 -5.507 -9.778 1.00 91.69 83 ASP A C 1
ATOM 644 O O . ASP A 1 83 ? -0.109 -6.648 -9.359 1.00 91.69 83 ASP A O 1
ATOM 648 N N . ALA A 1 84 ? -0.728 -4.548 -8.982 1.00 89.50 84 ALA A N 1
ATOM 649 C CA . ALA A 1 84 ? -1.062 -4.733 -7.584 1.00 89.50 84 ALA A CA 1
ATOM 650 C C . ALA A 1 84 ? -2.451 -4.164 -7.324 1.00 89.50 84 ALA A C 1
ATOM 652 O O . ALA A 1 84 ? -2.695 -2.964 -7.466 1.00 89.50 84 ALA A O 1
ATOM 653 N N . HIS A 1 85 ? -3.351 -5.031 -6.893 1.00 91.31 85 HIS A N 1
ATOM 654 C CA . HIS A 1 85 ? -4.684 -4.680 -6.445 1.00 91.31 85 HIS A CA 1
ATOM 655 C C . HIS A 1 85 ? -4.736 -4.845 -4.931 1.00 91.31 85 HIS A C 1
ATOM 657 O O . HIS A 1 85 ? -4.424 -5.909 -4.401 1.00 91.31 85 HIS A O 1
ATOM 663 N N . SER A 1 86 ? -5.143 -3.802 -4.220 1.00 88.00 86 SER A N 1
ATOM 664 C CA . SER A 1 86 ? -5.346 -3.852 -2.774 1.00 88.00 86 SER A CA 1
ATOM 665 C C . SER A 1 86 ? -6.729 -3.326 -2.430 1.00 88.00 86 SER A C 1
ATOM 667 O O . SER A 1 86 ? -7.075 -2.207 -2.808 1.00 88.00 86 SER A O 1
ATOM 669 N N . LEU A 1 87 ? -7.497 -4.127 -1.704 1.00 88.69 87 LEU A N 1
ATOM 670 C CA . LEU A 1 87 ? -8.780 -3.777 -1.120 1.00 88.69 87 LEU A CA 1
ATOM 671 C C . LEU A 1 87 ? -8.653 -3.865 0.401 1.00 88.69 87 LEU A C 1
ATOM 673 O O . LEU A 1 87 ? -8.355 -4.925 0.933 1.00 88.69 87 LEU A O 1
ATOM 677 N N . ASP A 1 88 ? -8.895 -2.769 1.102 1.00 85.75 88 ASP A N 1
ATOM 678 C CA . ASP A 1 88 ? -8.936 -2.724 2.560 1.00 85.75 88 ASP A CA 1
ATOM 679 C C . ASP A 1 88 ? -10.378 -2.518 3.019 1.00 85.75 88 ASP A C 1
ATOM 681 O O . ASP A 1 88 ? -11.049 -1.58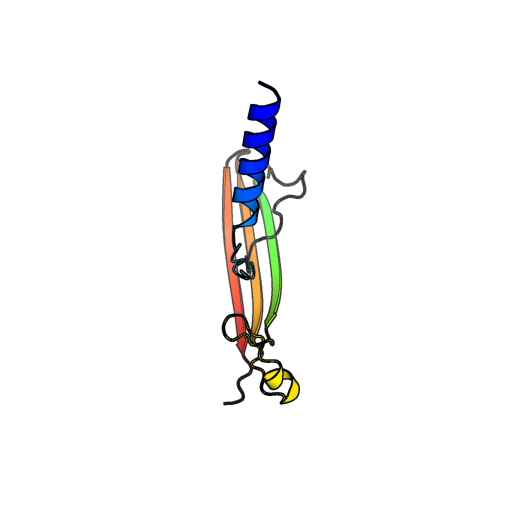6 2.568 1.00 85.75 88 ASP A O 1
ATOM 685 N N . LEU A 1 89 ? -10.869 -3.411 3.872 1.00 87.06 89 LEU A N 1
ATOM 686 C CA . LEU A 1 89 ? -12.204 -3.343 4.450 1.00 87.06 89 LEU A CA 1
ATOM 687 C C . LEU A 1 89 ? -12.087 -3.073 5.946 1.00 87.06 89 LEU A C 1
ATOM 689 O O . LEU A 1 89 ? -11.619 -3.925 6.697 1.00 87.06 89 LEU A O 1
ATOM 693 N N . GLY A 1 90 ? -12.564 -1.915 6.383 1.00 87.50 90 GLY A N 1
ATOM 694 C CA . GLY A 1 90 ? -12.552 -1.489 7.774 1.00 87.50 90 GLY A CA 1
ATOM 695 C C . GLY A 1 90 ? -13.946 -1.448 8.381 1.00 87.50 90 GLY A C 1
ATOM 696 O O . GLY A 1 90 ? -14.897 -0.947 7.780 1.00 87.50 90 GLY A O 1
ATOM 697 N N . ILE A 1 91 ? -14.065 -1.915 9.618 1.00 87.75 91 ILE A N 1
ATOM 698 C CA . ILE A 1 91 ? -15.234 -1.711 10.471 1.00 87.75 91 ILE A CA 1
ATOM 699 C C . ILE A 1 91 ? -14.783 -1.108 11.792 1.00 87.75 91 ILE A C 1
ATOM 701 O O . ILE A 1 91 ? -13.774 -1.505 12.365 1.00 87.75 91 ILE A O 1
ATOM 705 N N . THR A 1 92 ? -15.533 -0.133 12.285 1.00 87.94 92 THR A N 1
ATOM 706 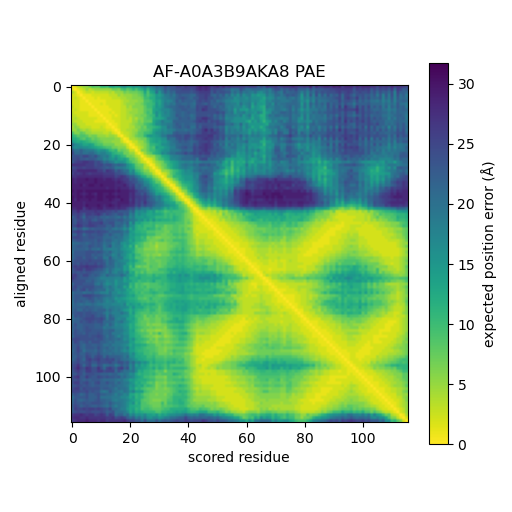C CA . THR A 1 92 ? -15.320 0.491 13.588 1.00 87.94 92 THR A CA 1
ATOM 707 C C . THR A 1 92 ? -16.637 0.573 14.334 1.00 87.94 92 THR A C 1
ATOM 709 O O . THR A 1 92 ? -17.639 1.012 13.775 1.00 87.94 92 THR A O 1
ATOM 712 N N . TYR A 1 93 ? -16.630 0.170 15.600 1.00 90.19 93 TYR A N 1
ATOM 713 C CA . TYR A 1 93 ? -17.763 0.263 16.509 1.00 90.19 93 TYR A CA 1
ATOM 714 C C . TYR A 1 93 ? -17.415 1.131 17.716 1.00 90.19 93 TYR A C 1
ATOM 716 O O . TYR A 1 93 ? -16.389 0.920 18.367 1.00 90.19 93 TYR A O 1
ATOM 724 N N . ALA A 1 94 ? -18.284 2.084 18.044 1.00 91.50 94 ALA A N 1
ATOM 725 C CA . ALA A 1 94 ? -18.119 2.946 19.208 1.00 91.50 94 ALA A CA 1
ATOM 726 C C . ALA A 1 94 ? -18.767 2.351 20.460 1.00 91.50 94 ALA A C 1
ATOM 728 O 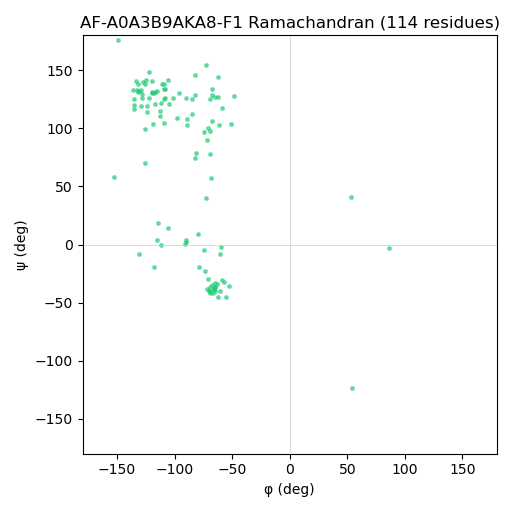O . ALA A 1 94 ? -19.979 2.443 20.669 1.00 91.50 94 ALA A O 1
ATOM 729 N N . ILE A 1 95 ? -17.944 1.784 21.343 1.00 91.19 95 ILE A N 1
ATOM 730 C CA . ILE A 1 95 ? -18.385 1.261 22.646 1.00 91.19 95 ILE A CA 1
ATOM 731 C C . ILE A 1 95 ? -18.837 2.414 23.558 1.00 91.19 95 ILE A C 1
ATOM 733 O O . ILE A 1 95 ? -19.785 2.279 24.336 1.00 91.19 95 ILE A O 1
ATOM 737 N N . SER A 1 96 ? -18.178 3.570 23.457 1.00 87.94 96 SER A N 1
ATOM 738 C CA . SER A 1 96 ? -18.544 4.802 24.160 1.00 87.94 96 SER A CA 1
ATOM 739 C C . SER A 1 96 ? -18.163 6.034 23.337 1.00 87.94 96 SER A C 1
ATOM 741 O O . SER A 1 96 ? -17.487 5.917 22.326 1.00 87.94 96 SER A O 1
ATOM 743 N N . GLN A 1 97 ? -18.509 7.227 23.825 1.00 83.50 97 GLN A N 1
ATOM 744 C CA . GLN A 1 97 ? -18.102 8.511 23.230 1.00 83.50 97 GLN A CA 1
ATOM 745 C C . GLN A 1 97 ? -16.572 8.730 23.184 1.00 83.50 97 GLN A C 1
ATOM 747 O O . GLN A 1 97 ? -16.108 9.726 22.640 1.00 83.50 97 GLN A O 1
ATOM 752 N N . ARG A 1 98 ? -15.777 7.849 23.813 1.00 83.38 98 ARG A N 1
ATOM 753 C CA . ARG A 1 98 ? -14.310 7.961 23.909 1.00 83.38 98 ARG A CA 1
ATOM 754 C C . ARG A 1 98 ? -13.556 6.686 23.535 1.00 83.38 98 ARG A C 1
ATOM 756 O O . ARG A 1 98 ? -12.332 6.713 23.494 1.00 83.38 98 ARG A O 1
ATOM 763 N N . LEU A 1 99 ? -14.256 5.571 23.326 1.00 84.19 99 LEU A N 1
ATOM 764 C CA . LEU A 1 99 ? -13.633 4.271 23.093 1.00 84.19 99 LEU A CA 1
ATOM 765 C C . LEU A 1 99 ? -14.321 3.575 21.931 1.00 84.19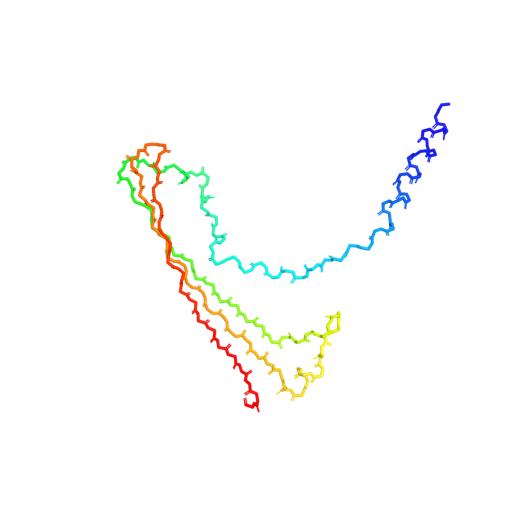 99 LEU A C 1
ATOM 767 O O . LEU A 1 99 ? -15.511 3.261 22.005 1.00 84.19 99 LEU A O 1
ATOM 771 N N . ASN A 1 100 ? -13.522 3.299 20.907 1.00 84.88 100 ASN A N 1
ATOM 772 C CA . ASN A 1 100 ? -13.926 2.618 19.691 1.00 84.88 100 ASN A CA 1
ATOM 773 C C . ASN A 1 100 ? -13.068 1.366 19.517 1.00 84.88 100 ASN A C 1
ATOM 775 O O . ASN A 1 100 ? -11.900 1.347 19.907 1.00 84.88 100 ASN A O 1
ATOM 779 N N . VAL A 1 101 ? -13.646 0.336 18.916 1.00 87.81 101 VAL A N 1
ATOM 780 C CA . VAL A 1 101 ? -12.931 -0.867 18.493 1.00 87.81 101 VAL A CA 1
ATOM 781 C C . VAL A 1 101 ? -13.043 -0.962 16.987 1.00 87.81 101 VAL A C 1
ATOM 783 O O . VAL A 1 101 ? -14.139 -0.844 16.440 1.00 87.81 101 VAL A O 1
ATOM 786 N N . SER A 1 102 ? -11.910 -1.177 16.331 1.00 86.75 102 SER A N 1
ATOM 787 C CA . SER A 1 102 ? -11.819 -1.262 14.879 1.00 86.75 102 SER A CA 1
ATOM 788 C C . SER A 1 102 ? -11.178 -2.576 14.464 1.00 86.75 102 SER A C 1
ATOM 790 O O . SER A 1 102 ? -10.223 -3.028 15.094 1.00 86.75 102 SER A O 1
ATOM 792 N N . ALA A 1 103 ? -11.679 -3.163 13.386 1.00 86.94 103 ALA A N 1
ATOM 793 C CA . ALA A 1 103 ? -11.079 -4.302 12.712 1.00 86.94 103 ALA A CA 1
ATOM 794 C C . ALA A 1 103 ? -10.929 -3.963 11.230 1.00 86.94 103 ALA A C 1
ATOM 796 O O . ALA A 1 103 ? -11.819 -3.344 10.649 1.00 86.94 103 ALA A O 1
ATOM 797 N N . ASN A 1 104 ? -9.807 -4.360 10.634 1.00 83.94 104 ASN A N 1
ATOM 798 C CA . ASN A 1 104 ? -9.534 -4.120 9.222 1.00 83.94 104 ASN A CA 1
ATOM 799 C C . ASN A 1 104 ? -9.065 -5.418 8.571 1.00 83.94 104 ASN A C 1
ATOM 801 O O . ASN A 1 104 ? -8.286 -6.167 9.166 1.00 83.94 104 ASN A O 1
ATOM 805 N N . LEU A 1 105 ? -9.557 -5.675 7.364 1.00 88.00 105 LEU A N 1
ATOM 806 C CA . LEU A 1 105 ? -9.239 -6.839 6.555 1.00 88.00 105 LEU A CA 1
ATOM 807 C C . LEU A 1 105 ? -8.596 -6.373 5.242 1.00 88.00 105 LEU A C 1
ATOM 809 O O . LEU A 1 105 ? -9.310 -5.908 4.350 1.00 88.00 105 LEU A O 1
ATOM 813 N N . PRO A 1 106 ? -7.266 -6.507 5.105 1.00 87.44 106 PRO A N 1
ATOM 814 C CA . PRO A 1 106 ? -6.577 -6.222 3.859 1.00 87.44 106 PRO A CA 1
ATOM 815 C C . PRO A 1 106 ? -6.615 -7.444 2.932 1.00 87.44 106 PRO A C 1
ATOM 817 O O . PRO A 1 106 ? -6.166 -8.533 3.286 1.00 87.44 106 PRO A O 1
ATOM 820 N N . LEU A 1 107 ? -7.115 -7.249 1.718 1.00 89.75 107 LEU A N 1
ATOM 821 C CA . LEU A 1 107 ? -7.094 -8.205 0.619 1.00 89.75 107 LEU A CA 1
ATOM 822 C C . LEU A 1 107 ? -6.160 -7.666 -0.457 1.00 89.75 107 LEU A C 1
ATOM 824 O O . LEU A 1 107 ? -6.351 -6.561 -0.960 1.00 89.75 107 LEU A O 1
ATOM 828 N N . ILE A 1 108 ? -5.128 -8.432 -0.795 1.00 89.00 108 ILE A N 1
ATOM 829 C CA . ILE A 1 108 ? -4.102 -7.997 -1.740 1.00 89.00 108 ILE A CA 1
ATOM 830 C C . ILE A 1 108 ? -3.912 -9.077 -2.795 1.00 89.00 108 ILE A C 1
ATOM 832 O O . ILE A 1 108 ? -3.788 -10.257 -2.471 1.00 89.00 108 ILE A O 1
ATOM 836 N N . TYR A 1 109 ? -3.877 -8.654 -4.051 1.00 92.00 109 TYR A N 1
ATOM 837 C CA . TYR A 1 109 ? -3.613 -9.488 -5.207 1.00 92.00 109 TYR A CA 1
ATOM 838 C C . TYR A 1 109 ? -2.501 -8.852 -6.038 1.00 92.00 109 TYR A C 1
ATOM 840 O O . TYR A 1 109 ? -2.558 -7.663 -6.353 1.00 92.00 109 TYR A O 1
ATOM 848 N N . TYR A 1 110 ? -1.490 -9.648 -6.368 1.00 89.88 110 TYR A N 1
ATOM 849 C CA . TYR A 1 110 ? -0.366 -9.234 -7.195 1.00 89.88 110 TYR A CA 1
ATOM 850 C C . TYR A 1 110 ? -0.323 -10.102 -8.442 1.00 89.88 110 TYR A C 1
ATOM 852 O O . TYR A 1 110 ? -0.347 -11.328 -8.334 1.00 89.88 110 TYR A O 1
ATOM 860 N N . ASP A 1 111 ? -0.214 -9.455 -9.593 1.00 91.62 111 ASP A N 1
ATOM 861 C CA . ASP A 1 111 ? 0.092 -10.086 -10.864 1.00 91.62 111 ASP A CA 1
ATOM 862 C C . ASP A 1 111 ? 1.396 -9.505 -11.410 1.00 91.62 111 ASP A C 1
ATOM 864 O O . ASP A 1 111 ? 1.692 -8.318 -11.255 1.00 91.62 111 ASP A O 1
ATOM 868 N N . ARG A 1 112 ? 2.226 -10.361 -12.000 1.00 89.69 112 ARG A N 1
ATOM 869 C CA . ARG A 1 112 ? 3.521 -9.954 -12.538 1.00 89.69 112 ARG A CA 1
ATOM 870 C C . ARG A 1 112 ? 3.703 -10.570 -13.908 1.00 89.69 112 ARG A C 1
ATOM 872 O O . ARG A 1 112 ? 3.874 -11.783 -14.018 1.00 89.69 112 ARG A O 1
ATOM 879 N N . SER A 1 113 ? 3.794 -9.728 -14.932 1.00 85.88 113 SER A N 1
ATOM 880 C CA . SER A 1 113 ? 4.213 -10.174 -16.250 1.00 85.88 113 SER A CA 1
ATOM 881 C C . SER A 1 113 ? 5.683 -10.602 -16.202 1.00 85.88 113 SER A C 1
ATOM 883 O O . SER A 1 113 ? 6.566 -9.907 -15.690 1.00 85.88 113 SER A O 1
ATOM 885 N N . SER A 1 114 ? 5.951 -11.806 -16.693 1.00 76.19 114 SER A N 1
ATOM 886 C CA . SER A 1 114 ? 7.288 -12.372 -16.828 1.00 76.19 114 SER A CA 1
ATOM 887 C C . SER A 1 114 ? 7.401 -12.934 -18.236 1.00 76.19 114 SER A C 1
ATOM 889 O O . SER A 1 114 ? 6.518 -13.656 -18.684 1.00 76.19 114 SER A O 1
ATOM 891 N N . LEU A 1 115 ? 8.484 -12.606 -18.939 1.00 65.62 115 LEU A N 1
ATOM 892 C CA . LEU A 1 115 ? 8.804 -13.188 -20.250 1.00 65.62 115 LEU A CA 1
ATOM 893 C C . LEU A 1 115 ? 9.448 -14.587 -20.146 1.00 65.62 115 LEU A C 1
ATOM 895 O O . LEU A 1 115 ? 9.930 -15.114 -21.144 1.00 65.62 115 LEU A O 1
ATOM 899 N N . TYR A 1 116 ? 9.458 -15.165 -18.944 1.00 55.03 116 TYR A N 1
ATOM 900 C CA . TYR A 1 116 ? 9.937 -16.506 -18.606 1.00 55.03 116 TYR A CA 1
ATOM 901 C C . TYR A 1 116 ? 8.989 -17.157 -17.612 1.00 55.03 116 TYR A C 1
ATOM 903 O O . TYR A 1 116 ? 8.598 -16.434 -16.659 1.00 55.03 116 TYR A O 1
#

Nearest PDB structures (foldseek):
  6yfa-assembly1_AA  TM=4.362E-01  e=2.824E-01  Leviviridae sp.
  7ds2-assembly1_B  TM=4.707E-01  e=1.228E+00  Gallus gallus
  5adx-assembly1_L  TM=3.003E-01  e=3.477E+00  Sus scrofa
  8a1d-assembly1_D  TM=2.367E-01  e=2.560E+00  Mus musculus
  8b0f-assembly1_C  TM=1.910E-01  e=2.560E+00  Homo sapiens